Protein AF-A0A6V7HU14-F1 (afdb_monomer_lite)

Organism: NCBI:txid1563983

Sequence (62 aa):
RSNSLMSWSLDTAEQSFAIATASAKPAMLVLNGPMTTLDHLLCKGIDIVEERVPAVHLPPQL

Secondary structure (DSSP, 8-state):
---HHHHHHHHHHHHHHHHHHHHHHHHHHHHHHHHHHHHHHHHHHHHHHHHH-GGGGSPPP-

Structure (mmCIF, N/CA/C/O backbone):
data_AF-A0A6V7HU14-F1
#
_entry.id   AF-A0A6V7HU14-F1
#
loop_
_atom_site.group_PDB
_atom_site.id
_atom_site.type_symbol
_atom_site.label_atom_id
_atom_site.label_alt_id
_atom_site.label_comp_id
_atom_site.label_asym_id
_atom_site.label_entity_id
_atom_site.label_seq_id
_atom_site.pdbx_PDB_ins_code
_atom_site.Cartn_x
_atom_site.Cartn_y
_atom_site.Cartn_z
_atom_site.occupancy
_atom_site.B_iso_or_equiv
_atom_site.auth_seq_id
_atom_site.auth_comp_id
_atom_site.auth_asym_id
_atom_site.auth_atom_id
_atom_site.pdbx_PDB_model_num
ATOM 1 N N . ARG A 1 1 ? 12.886 25.566 -34.360 1.00 58.84 1 ARG A N 1
ATOM 2 C CA . ARG A 1 1 ? 13.876 24.463 -34.367 1.00 58.84 1 ARG A CA 1
ATOM 3 C C . ARG A 1 1 ? 14.085 24.024 -32.928 1.00 58.84 1 ARG A C 1
ATOM 5 O O . ARG A 1 1 ? 14.499 24.852 -32.130 1.00 58.84 1 ARG A O 1
ATOM 12 N N . SER A 1 2 ? 13.727 22.789 -32.596 1.00 68.25 2 SER A N 1
ATOM 13 C CA . SER A 1 2 ? 13.906 22.205 -31.261 1.00 68.25 2 SER A CA 1
ATOM 14 C C . SER A 1 2 ? 15.401 22.033 -30.963 1.00 68.25 2 SER A C 1
ATOM 16 O O . SER A 1 2 ? 16.171 21.711 -31.868 1.00 68.25 2 SER A O 1
ATOM 18 N N . ASN A 1 3 ? 15.830 22.290 -29.726 1.00 86.94 3 ASN A N 1
ATOM 19 C CA . ASN A 1 3 ? 17.231 22.155 -29.326 1.00 86.94 3 ASN A CA 1
ATOM 20 C C . ASN A 1 3 ? 17.562 20.667 -29.107 1.00 86.94 3 ASN A C 1
ATOM 22 O O . ASN A 1 3 ? 16.922 20.011 -28.289 1.00 86.94 3 ASN A O 1
ATOM 26 N N . SER A 1 4 ? 18.556 20.142 -29.829 1.00 89.44 4 SER A N 1
ATOM 27 C CA . SER A 1 4 ? 18.934 18.722 -29.771 1.00 89.44 4 SER A CA 1
ATOM 28 C C . SER A 1 4 ? 19.402 18.274 -28.384 1.00 89.44 4 SER A C 1
ATOM 30 O O . SER A 1 4 ? 19.150 17.132 -28.013 1.00 89.44 4 SER A O 1
ATOM 32 N N . LEU A 1 5 ? 20.054 19.153 -27.613 1.00 92.62 5 LEU A N 1
ATOM 33 C CA . LEU A 1 5 ? 20.455 18.851 -26.234 1.00 92.62 5 LEU A CA 1
ATOM 34 C C . LEU A 1 5 ? 19.236 18.776 -25.321 1.00 92.62 5 LEU A C 1
ATOM 36 O O . LEU A 1 5 ? 19.161 17.907 -24.459 1.00 92.62 5 LEU A O 1
ATOM 40 N N . MET A 1 6 ? 18.266 19.667 -25.541 1.00 92.31 6 MET A N 1
ATOM 41 C CA . MET A 1 6 ? 17.030 19.668 -24.769 1.00 92.31 6 MET A CA 1
ATOM 42 C C . MET A 1 6 ? 16.203 18.412 -25.051 1.00 92.31 6 MET A C 1
ATOM 44 O O . MET A 1 6 ? 15.762 17.774 -24.103 1.00 92.31 6 MET A O 1
ATOM 48 N N . SER A 1 7 ? 16.081 18.007 -26.321 1.00 90.62 7 SER A N 1
ATOM 49 C CA . SER A 1 7 ? 15.442 16.737 -26.697 1.00 90.62 7 SER A CA 1
ATOM 50 C C . SER A 1 7 ? 16.126 15.559 -26.009 1.00 90.62 7 SER A C 1
ATOM 52 O O . SER A 1 7 ? 15.479 14.848 -25.257 1.00 90.62 7 SER A O 1
ATOM 54 N N . TRP A 1 8 ? 17.452 15.436 -26.143 1.00 93.69 8 TRP A N 1
ATOM 55 C CA . TRP A 1 8 ? 18.209 14.353 -25.512 1.00 93.69 8 TRP A CA 1
ATOM 56 C C . TRP A 1 8 ? 18.038 14.311 -23.987 1.00 93.69 8 TRP A C 1
ATOM 58 O O . TRP A 1 8 ? 17.890 13.235 -23.407 1.00 93.69 8 TRP A O 1
ATOM 68 N N . SER A 1 9 ? 18.041 15.475 -23.327 1.00 95.12 9 SER A N 1
ATOM 69 C CA . SER A 1 9 ? 17.874 15.553 -21.873 1.00 95.12 9 SER A CA 1
ATOM 70 C C . SER A 1 9 ? 16.487 15.095 -21.418 1.00 95.12 9 SER A C 1
ATOM 72 O O . SER A 1 9 ? 16.376 14.404 -20.406 1.00 95.12 9 SER A O 1
ATOM 74 N N . LEU A 1 10 ? 15.447 15.437 -22.184 1.00 95.00 10 LEU A N 1
ATOM 75 C CA . LEU A 1 10 ? 14.072 15.030 -21.911 1.00 95.00 10 LEU A CA 1
ATOM 76 C C . LEU A 1 10 ? 13.888 13.538 -22.197 1.00 95.00 10 LEU A C 1
ATOM 78 O O . LEU A 1 10 ? 13.395 12.827 -21.329 1.00 95.00 10 LEU A O 1
ATOM 82 N N . ASP A 1 11 ? 14.396 13.050 -23.332 1.00 94.31 11 ASP A N 1
ATOM 83 C CA . ASP A 1 11 ? 14.359 11.630 -23.701 1.00 94.31 11 ASP A CA 1
ATOM 84 C C . ASP A 1 11 ? 15.049 10.766 -22.627 1.00 94.31 11 ASP A C 1
ATOM 86 O O . ASP A 1 11 ? 14.537 9.732 -22.196 1.00 94.31 11 ASP A O 1
ATOM 90 N N . THR A 1 12 ? 16.195 11.228 -22.117 1.00 95.31 12 THR A N 1
ATOM 91 C CA . THR A 1 12 ? 16.938 10.542 -21.050 1.00 95.31 12 THR A CA 1
ATOM 92 C C . THR A 1 12 ? 16.170 10.546 -19.725 1.00 95.31 12 THR A C 1
ATOM 94 O O . THR A 1 12 ? 16.160 9.539 -19.008 1.00 95.31 12 THR A O 1
ATOM 97 N N . ALA A 1 13 ? 15.515 11.659 -19.381 1.00 95.25 13 ALA A N 1
ATOM 98 C CA . ALA A 1 13 ? 14.696 11.759 -18.177 1.00 95.25 13 ALA A CA 1
ATOM 99 C C . ALA A 1 13 ? 13.470 10.837 -18.253 1.00 95.25 13 ALA A C 1
ATOM 101 O O . ALA A 1 13 ? 13.196 10.100 -17.303 1.00 95.25 13 ALA A O 1
ATOM 102 N N . GLU A 1 14 ? 12.779 10.815 -19.392 1.00 96.44 14 GLU A N 1
ATOM 103 C CA . GLU A 1 14 ? 11.638 9.933 -19.637 1.00 96.44 14 GLU A CA 1
ATOM 104 C C . GLU A 1 14 ? 12.041 8.461 -19.564 1.00 96.44 14 GLU A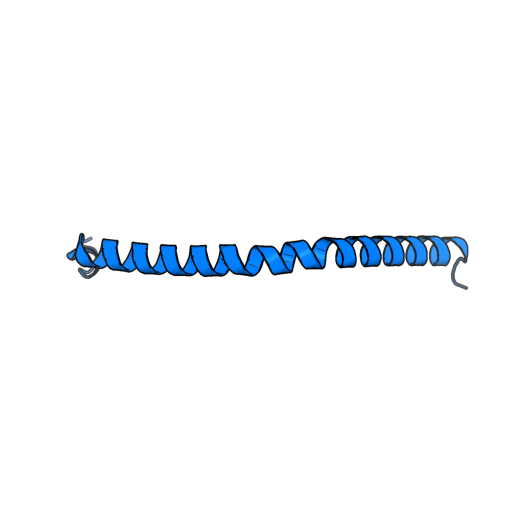 C 1
ATOM 106 O O . GLU A 1 14 ? 11.379 7.666 -18.893 1.00 96.44 14 GLU A O 1
ATOM 111 N N . GLN A 1 15 ? 13.170 8.092 -20.172 1.00 95.75 15 GLN A N 1
ATOM 112 C CA . GLN A 1 15 ? 13.668 6.723 -20.118 1.00 95.75 15 GLN A CA 1
ATOM 113 C C . GLN A 1 15 ? 14.052 6.312 -18.689 1.00 95.75 15 GLN A C 1
ATOM 115 O O . GLN A 1 15 ? 13.717 5.210 -18.249 1.00 95.75 15 GLN A O 1
ATOM 120 N N . SER A 1 16 ? 14.686 7.210 -17.930 1.00 94.12 16 SER A N 1
ATOM 121 C CA . SER A 1 16 ? 15.018 6.978 -16.518 1.00 94.12 16 SER A CA 1
ATOM 122 C C . SER A 1 16 ? 13.760 6.776 -15.667 1.00 94.12 16 SER A C 1
ATOM 124 O O . SER A 1 16 ? 13.694 5.848 -14.857 1.00 94.12 16 SER A O 1
ATOM 126 N N . PHE A 1 17 ? 12.730 7.595 -15.890 1.00 92.88 17 PHE A N 1
ATOM 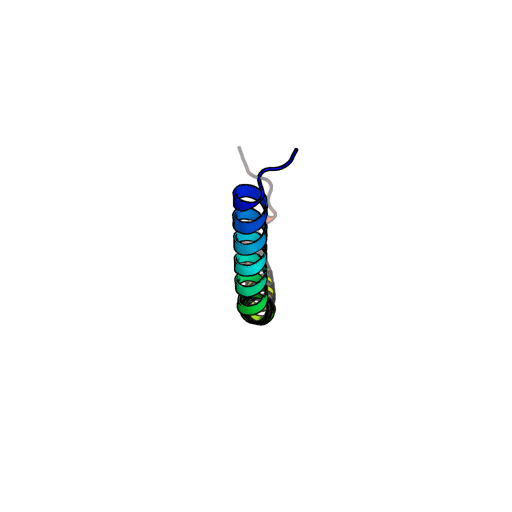127 C CA . PHE A 1 17 ? 11.442 7.470 -15.213 1.00 92.88 17 PHE A CA 1
ATOM 128 C C . PHE A 1 17 ? 10.710 6.173 -15.586 1.00 92.88 17 PHE A C 1
ATOM 130 O O . PHE A 1 17 ? 10.152 5.500 -14.714 1.00 92.88 17 PHE A O 1
ATOM 137 N N . ALA A 1 18 ? 10.747 5.775 -16.860 1.00 92.62 18 ALA A N 1
ATOM 138 C CA . ALA A 1 18 ? 10.154 4.527 -17.328 1.00 92.62 18 ALA A CA 1
ATOM 139 C C . ALA A 1 18 ? 10.814 3.303 -16.673 1.00 92.62 18 ALA A C 1
ATOM 141 O O . ALA A 1 18 ? 10.113 2.385 -16.242 1.00 92.62 18 ALA A O 1
ATOM 142 N N . ILE A 1 19 ? 12.143 3.312 -16.530 1.00 91.19 19 IL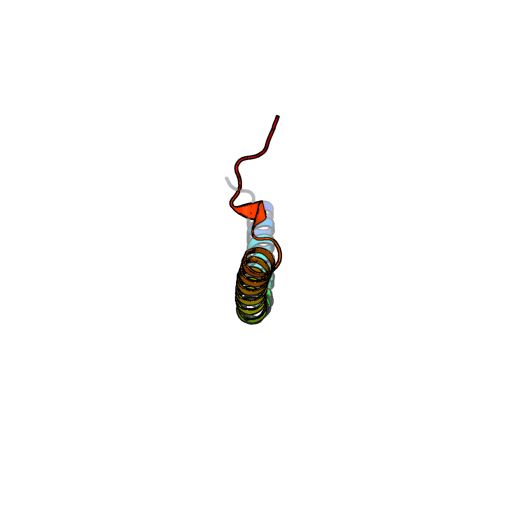E A N 1
ATOM 143 C CA . ILE A 1 19 ? 12.899 2.250 -15.851 1.00 91.19 19 ILE A CA 1
ATOM 144 C C . ILE A 1 19 ? 12.548 2.198 -14.360 1.00 91.19 19 ILE A C 1
ATOM 146 O O . ILE A 1 19 ? 12.243 1.121 -13.847 1.00 91.19 19 ILE A O 1
ATOM 150 N N . ALA A 1 20 ? 12.533 3.345 -13.673 1.00 88.75 20 ALA A N 1
ATOM 151 C CA . ALA A 1 20 ? 12.155 3.423 -12.260 1.00 88.75 20 ALA A CA 1
ATOM 152 C C . ALA A 1 20 ? 10.707 2.957 -12.022 1.00 88.75 20 ALA A C 1
ATOM 154 O O . ALA A 1 20 ? 10.411 2.245 -11.064 1.00 88.75 20 ALA A O 1
ATOM 155 N N . THR A 1 21 ? 9.796 3.301 -12.931 1.00 87.69 21 THR A N 1
ATOM 156 C CA . THR A 1 21 ? 8.410 2.831 -12.869 1.00 87.69 21 THR A CA 1
ATOM 157 C C . THR A 1 21 ? 8.341 1.321 -13.080 1.00 87.69 21 THR A C 1
ATOM 159 O O . THR A 1 21 ? 7.660 0.627 -12.330 1.00 87.69 21 THR A O 1
ATOM 162 N N . ALA A 1 22 ? 9.058 0.782 -14.070 1.00 85.44 22 ALA A N 1
ATOM 163 C CA . ALA A 1 22 ? 9.089 -0.653 -14.341 1.00 85.44 22 ALA A CA 1
ATOM 164 C C . ALA A 1 22 ? 9.662 -1.466 -13.168 1.00 85.44 22 ALA A C 1
ATOM 166 O O . ALA A 1 22 ? 9.133 -2.537 -12.872 1.00 85.44 22 ALA A O 1
ATOM 167 N N . SER A 1 23 ? 10.679 -0.952 -12.468 1.00 84.75 23 SER A N 1
ATOM 168 C CA . SER A 1 23 ? 11.239 -1.601 -11.277 1.00 84.75 23 SER A CA 1
ATOM 169 C C . SER A 1 23 ? 10.325 -1.505 -10.049 1.00 84.75 23 SER A C 1
ATOM 171 O O . SER A 1 23 ? 10.323 -2.416 -9.224 1.00 84.75 23 SER A O 1
ATOM 173 N N . ALA A 1 24 ? 9.499 -0.459 -9.946 1.00 81.38 24 ALA A N 1
ATOM 174 C CA . ALA A 1 24 ? 8.526 -0.290 -8.865 1.00 81.38 24 ALA A CA 1
ATOM 175 C C . ALA A 1 24 ? 7.224 -1.099 -9.055 1.00 81.38 24 ALA A C 1
ATOM 177 O O . ALA A 1 24 ? 6.540 -1.408 -8.078 1.00 81.38 24 ALA A O 1
ATOM 178 N N . LYS A 1 25 ? 6.874 -1.495 -10.289 1.00 78.25 25 LYS A N 1
ATOM 179 C CA . LYS A 1 25 ? 5.690 -2.333 -10.589 1.00 78.25 25 LYS A CA 1
ATOM 180 C C . LYS A 1 25 ? 5.548 -3.595 -9.720 1.00 78.25 25 LYS A C 1
ATOM 182 O O . LYS A 1 25 ? 4.451 -3.807 -9.203 1.00 78.25 25 LYS A O 1
ATOM 187 N N . PRO A 1 26 ? 6.580 -4.441 -9.529 1.00 75.38 26 PRO A N 1
ATOM 188 C CA . PRO A 1 26 ? 6.452 -5.624 -8.677 1.00 75.38 26 PRO A CA 1
ATOM 189 C C . PRO A 1 26 ? 6.149 -5.267 -7.217 1.00 75.38 26 PRO A C 1
ATOM 191 O O . PRO A 1 26 ? 5.353 -5.958 -6.589 1.00 75.38 26 PRO A O 1
ATOM 194 N N . ALA A 1 27 ? 6.698 -4.166 -6.69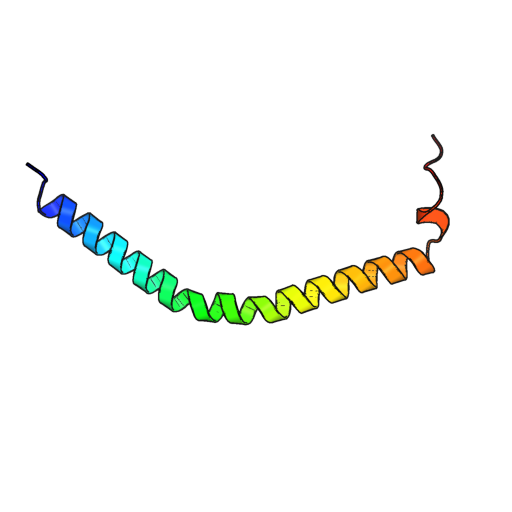1 1.00 76.75 27 ALA A N 1
ATOM 195 C CA . ALA A 1 27 ? 6.380 -3.706 -5.341 1.00 76.75 27 ALA A CA 1
ATOM 196 C C . ALA A 1 27 ? 4.903 -3.298 -5.227 1.00 76.75 27 ALA A C 1
ATOM 198 O O . ALA A 1 27 ? 4.224 -3.723 -4.299 1.00 76.75 27 ALA A O 1
ATOM 199 N N . MET A 1 28 ? 4.368 -2.569 -6.213 1.00 73.00 28 MET A N 1
ATOM 200 C CA . MET A 1 28 ? 2.939 -2.230 -6.264 1.00 73.00 28 MET A CA 1
ATOM 201 C C . MET A 1 28 ? 2.044 -3.475 -6.316 1.00 73.00 28 MET A C 1
ATOM 203 O O . MET A 1 28 ? 1.011 -3.521 -5.651 1.00 73.00 28 MET A O 1
ATOM 207 N N . LEU A 1 29 ? 2.438 -4.511 -7.063 1.00 73.62 29 LEU A N 1
ATOM 208 C CA . LEU A 1 29 ? 1.696 -5.773 -7.108 1.00 73.62 29 LEU A CA 1
ATOM 209 C C . LEU A 1 29 ? 1.705 -6.476 -5.744 1.00 73.62 29 LEU A C 1
ATOM 211 O O . LEU A 1 29 ? 0.658 -6.913 -5.276 1.00 73.62 29 LEU A O 1
ATOM 215 N N . VAL A 1 30 ? 2.866 -6.529 -5.086 1.00 74.25 30 VAL A N 1
ATOM 216 C CA . VAL A 1 30 ? 3.007 -7.122 -3.750 1.00 74.25 30 VAL A CA 1
ATOM 217 C C . VAL A 1 30 ? 2.176 -6.365 -2.719 1.00 74.25 30 VAL A C 1
ATOM 219 O O . VAL A 1 30 ? 1.588 -7.006 -1.859 1.00 74.25 30 VAL A O 1
ATOM 222 N N . LEU A 1 31 ? 2.061 -5.039 -2.826 1.00 79.06 31 LEU A N 1
ATOM 223 C CA . LEU A 1 31 ? 1.277 -4.213 -1.904 1.00 79.06 31 LEU A CA 1
ATOM 224 C C . LEU A 1 31 ? -0.242 -4.417 -2.018 1.00 79.06 31 LEU A C 1
ATOM 226 O O . LEU A 1 31 ? -0.937 -4.168 -1.036 1.00 79.06 31 LEU A O 1
ATOM 230 N N . ASN A 1 32 ? -0.766 -4.933 -3.138 1.00 75.94 32 ASN A N 1
ATOM 231 C CA . ASN A 1 32 ? -2.204 -5.219 -3.276 1.00 75.94 32 ASN A CA 1
ATOM 232 C C . ASN A 1 32 ? -2.704 -6.272 -2.268 1.00 75.94 32 ASN A C 1
ATOM 234 O O . ASN A 1 32 ? -3.825 -6.164 -1.767 1.00 75.94 32 ASN A O 1
ATOM 238 N N . GLY A 1 33 ? -1.882 -7.274 -1.938 1.00 80.94 33 GLY A N 1
ATOM 239 C CA . GLY A 1 33 ? -2.237 -8.317 -0.965 1.00 80.94 33 GLY A CA 1
ATOM 240 C C . GLY A 1 33 ? -2.390 -7.776 0.467 1.00 80.94 33 GLY A C 1
ATOM 241 O O . GLY A 1 33 ? -3.440 -7.950 1.086 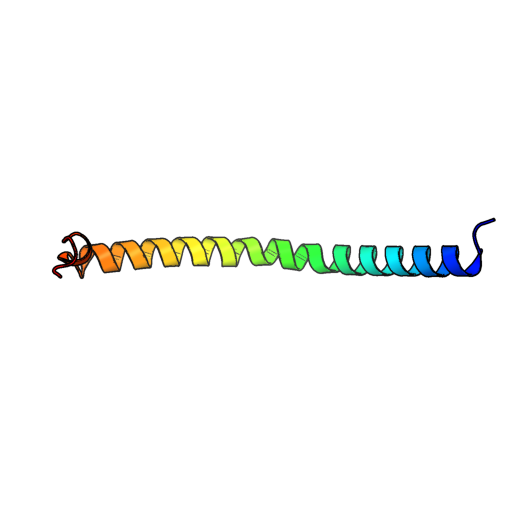1.00 80.94 33 GLY A O 1
ATOM 242 N N . PRO A 1 34 ? -1.386 -7.063 1.005 1.00 81.88 34 PRO A N 1
ATOM 243 C CA . PRO A 1 34 ? -1.497 -6.344 2.266 1.00 81.88 34 PRO A CA 1
ATOM 244 C C . PRO A 1 34 ? -2.642 -5.330 2.282 1.00 81.88 34 PRO A C 1
ATOM 246 O O . PRO A 1 34 ? -3.331 -5.245 3.291 1.00 81.88 34 PRO A O 1
ATOM 249 N N . MET A 1 35 ? -2.891 -4.604 1.185 1.00 81.81 35 MET A N 1
ATOM 250 C CA . MET A 1 35 ? -3.987 -3.627 1.120 1.00 81.81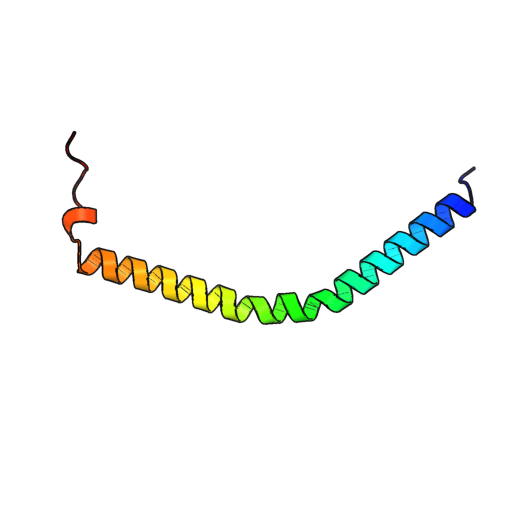 35 MET A CA 1
ATOM 251 C C . MET A 1 35 ? -5.361 -4.285 1.275 1.00 81.81 35 MET A C 1
ATOM 253 O O . MET A 1 35 ? -6.175 -3.826 2.069 1.00 81.81 35 MET A O 1
ATOM 257 N N . THR A 1 36 ? -5.603 -5.386 0.562 1.00 86.44 36 THR A N 1
ATOM 258 C CA . THR A 1 36 ? -6.859 -6.151 0.675 1.00 86.44 36 THR A CA 1
ATOM 259 C C . THR A 1 36 ? -7.000 -6.822 2.040 1.00 86.44 36 THR A C 1
ATOM 261 O O . THR A 1 36 ? -8.094 -6.879 2.595 1.00 86.44 36 THR A O 1
ATOM 264 N N . THR A 1 37 ? -5.893 -7.275 2.631 1.00 86.50 37 THR A N 1
ATOM 265 C CA . THR A 1 37 ? -5.897 -7.813 3.999 1.00 86.50 37 THR A CA 1
ATOM 266 C C . THR A 1 37 ? -6.239 -6.732 5.024 1.00 86.50 37 THR A C 1
ATOM 268 O O . THR A 1 37 ? -7.029 -6.981 5.931 1.00 86.50 37 THR A O 1
ATOM 271 N N . LEU A 1 38 ? -5.665 -5.533 4.878 1.00 92.81 38 LEU A N 1
ATOM 272 C CA . LEU A 1 38 ? -5.943 -4.386 5.740 1.00 92.81 38 LEU A CA 1
ATOM 273 C C . LEU A 1 38 ? -7.418 -3.985 5.656 1.00 92.81 38 LEU A C 1
ATOM 275 O O . LEU A 1 38 ? -8.051 -3.816 6.691 1.00 92.81 38 LEU A O 1
ATOM 279 N N . ASP A 1 39 ? -7.962 -3.891 4.444 1.00 91.44 39 ASP A N 1
ATOM 280 C CA . ASP A 1 39 ? -9.372 -3.579 4.205 1.00 91.44 39 ASP A CA 1
ATOM 281 C C . ASP A 1 39 ? -10.294 -4.591 4.902 1.00 91.44 39 ASP A C 1
ATOM 283 O O . ASP A 1 39 ? -11.150 -4.227 5.704 1.00 91.44 39 ASP A O 1
ATOM 287 N N . HIS A 1 40 ? -10.022 -5.886 4.730 1.00 92.19 40 HIS A N 1
ATOM 288 C CA . HIS A 1 40 ? -10.785 -6.937 5.396 1.00 92.19 40 HIS A CA 1
ATOM 289 C C . HIS A 1 40 ? -10.675 -6.887 6.934 1.00 92.19 40 HIS A C 1
ATOM 291 O O . HIS A 1 40 ? -11.655 -7.142 7.637 1.00 92.19 40 HIS A O 1
ATOM 297 N N . LEU A 1 41 ? -9.499 -6.558 7.482 1.00 93.25 41 LEU A N 1
ATOM 298 C CA . LEU A 1 41 ? -9.330 -6.370 8.928 1.00 93.25 41 LEU A CA 1
ATOM 299 C C . LEU A 1 41 ? -10.083 -5.138 9.441 1.00 93.25 41 LEU A C 1
ATOM 301 O O . LEU A 1 41 ? -10.654 -5.198 10.528 1.00 93.25 41 LEU A O 1
ATOM 305 N N . LEU A 1 42 ? -10.105 -4.050 8.671 1.00 93.38 42 LEU A N 1
ATOM 306 C CA . LEU A 1 42 ? -10.853 -2.840 9.003 1.00 93.38 42 LEU A CA 1
ATOM 307 C C . LEU A 1 42 ? -12.358 -3.110 9.025 1.00 93.38 42 LEU A C 1
ATOM 309 O O . LEU A 1 42 ? -13.004 -2.763 10.012 1.00 93.38 42 LEU A O 1
ATOM 313 N N . CYS A 1 43 ? -12.898 -3.789 8.008 1.00 92.81 43 CYS A N 1
ATOM 314 C CA . CYS A 1 43 ? -14.305 -4.193 7.983 1.00 92.81 43 CYS A CA 1
ATOM 315 C C . CYS A 1 43 ? -14.664 -5.043 9.207 1.00 92.81 43 CYS A C 1
ATOM 317 O O . CYS A 1 43 ? -15.592 -4.706 9.933 1.00 92.81 43 CYS A O 1
ATOM 319 N N . LYS A 1 44 ? -13.859 -6.067 9.522 1.00 93.50 44 LYS A N 1
ATOM 320 C CA . LYS A 1 44 ? -14.070 -6.873 10.735 1.00 93.50 44 LYS A CA 1
ATOM 321 C C . LYS A 1 44 ? -13.987 -6.057 12.021 1.00 93.50 44 LYS A C 1
ATOM 323 O O . LYS A 1 44 ? -14.704 -6.337 12.975 1.00 93.50 44 LYS A O 1
ATOM 328 N N . GLY A 1 45 ? -13.082 -5.083 12.078 1.00 92.38 45 GLY A N 1
ATOM 329 C CA . GLY A 1 45 ? -12.968 -4.180 13.217 1.00 92.38 45 GLY A CA 1
ATOM 330 C C . GLY A 1 45 ? -14.246 -3.370 13.422 1.00 92.38 45 GLY A C 1
ATOM 331 O O . GLY A 1 45 ? -14.708 -3.249 14.554 1.00 92.38 45 GLY A O 1
ATOM 332 N N . ILE A 1 46 ? -14.835 -2.874 12.333 1.00 93.00 46 ILE A N 1
ATOM 333 C CA . ILE A 1 46 ? -16.122 -2.171 12.354 1.00 93.00 46 ILE A CA 1
ATOM 334 C C . ILE A 1 46 ? -17.240 -3.103 12.834 1.00 93.00 46 ILE A C 1
ATOM 336 O O . ILE A 1 46 ? -17.951 -2.721 13.759 1.00 93.00 46 ILE A O 1
ATOM 340 N N . ASP A 1 47 ? -17.327 -4.333 12.318 1.00 91.44 47 ASP A N 1
ATOM 341 C CA . ASP A 1 47 ? -18.334 -5.316 12.754 1.00 91.44 47 ASP A CA 1
ATOM 342 C C . ASP A 1 47 ? -18.246 -5.591 14.269 1.00 91.44 47 ASP A C 1
ATOM 344 O O . ASP A 1 47 ? -19.251 -5.656 14.977 1.00 91.44 47 ASP A O 1
ATOM 348 N N . ILE A 1 48 ? -17.024 -5.712 14.801 1.00 93.19 48 ILE A N 1
ATOM 349 C CA . ILE A 1 48 ? -16.796 -5.913 16.239 1.00 93.19 48 ILE A CA 1
ATOM 350 C C . ILE A 1 48 ? -17.248 -4.690 17.040 1.00 93.19 48 ILE A C 1
ATOM 352 O O . ILE A 1 48 ? -17.843 -4.839 18.108 1.00 93.19 48 ILE A O 1
ATOM 356 N N . VAL A 1 49 ? -16.948 -3.478 16.568 1.00 93.12 49 VAL A N 1
ATOM 357 C CA . VAL A 1 49 ? -17.395 -2.246 17.235 1.00 93.12 49 VAL A CA 1
ATOM 358 C C . VAL A 1 49 ? -18.920 -2.178 17.253 1.00 93.12 49 VAL A C 1
ATOM 360 O O . VAL A 1 49 ? -19.490 -1.835 18.286 1.00 93.12 49 VAL A O 1
ATOM 363 N N . GLU A 1 50 ? -19.572 -2.563 16.161 1.00 88.88 50 GLU A N 1
ATOM 364 C CA . GLU A 1 50 ? -21.027 -2.620 16.052 1.00 88.88 50 GLU A CA 1
ATOM 365 C C . GLU A 1 50 ? -21.647 -3.612 17.055 1.00 88.88 50 GLU A C 1
ATOM 367 O O . GLU A 1 50 ? -22.584 -3.262 17.775 1.00 88.88 50 GLU A O 1
ATOM 372 N N . GLU A 1 51 ? -21.078 -4.818 17.182 1.00 91.44 51 GLU A N 1
ATOM 373 C CA . GLU A 1 51 ? -21.537 -5.838 18.137 1.00 91.44 51 GLU A CA 1
ATOM 374 C C . GLU A 1 51 ? -21.324 -5.402 19.598 1.00 91.44 51 GLU A C 1
ATOM 376 O O . GLU A 1 51 ? -22.164 -5.632 20.471 1.00 91.44 51 GLU A O 1
ATOM 381 N N . ARG A 1 52 ? -20.176 -4.782 19.891 1.00 91.50 52 ARG A N 1
ATOM 382 C CA . ARG A 1 52 ? -19.758 -4.459 21.264 1.00 91.50 52 ARG A CA 1
ATOM 383 C C . ARG A 1 52 ? -20.272 -3.116 21.758 1.00 91.50 52 ARG A C 1
ATOM 385 O O . ARG A 1 52 ? -20.364 -2.919 22.970 1.00 91.50 52 ARG A O 1
ATOM 392 N N . VAL A 1 53 ? -20.602 -2.203 20.851 1.00 91.56 53 VAL A N 1
ATOM 393 C CA . VAL A 1 53 ? -21.067 -0.850 21.159 1.00 91.56 53 VAL A CA 1
ATOM 394 C C . VAL A 1 53 ? -22.367 -0.586 20.392 1.00 91.56 53 VAL A C 1
ATOM 396 O O . VAL A 1 53 ? -22.393 0.224 19.468 1.00 91.56 53 VAL A O 1
ATOM 399 N N . PRO A 1 54 ? -23.496 -1.199 20.801 1.00 81.50 54 PRO A N 1
ATOM 400 C CA . PRO A 1 54 ? -24.778 -1.037 20.107 1.00 81.50 54 PRO A CA 1
ATOM 401 C C . PRO A 1 54 ? -25.290 0.411 20.117 1.00 81.50 54 PRO A C 1
ATOM 403 O O . PRO A 1 54 ? -26.134 0.776 19.301 1.00 81.50 54 PRO A O 1
ATOM 406 N N . ALA A 1 55 ? -24.741 1.256 20.998 1.00 85.38 55 ALA A N 1
ATOM 407 C CA . ALA A 1 55 ? -24.987 2.693 21.019 1.00 85.38 55 ALA A CA 1
ATOM 408 C C . ALA A 1 55 ? -24.531 3.420 19.739 1.00 85.38 55 ALA A C 1
ATOM 410 O O . ALA A 1 55 ? -25.007 4.521 19.493 1.00 85.38 55 ALA A O 1
ATOM 411 N N . VAL A 1 56 ? -23.680 2.808 18.903 1.00 85.81 56 VAL A N 1
ATOM 412 C CA . VAL A 1 56 ? -23.329 3.315 17.561 1.00 85.81 56 VAL A CA 1
ATOM 413 C C . VAL A 1 56 ? -24.562 3.502 16.669 1.00 85.81 56 VAL A C 1
ATOM 415 O O . VAL A 1 56 ? -24.581 4.406 15.840 1.00 85.81 56 VAL A O 1
ATOM 418 N N . HIS A 1 57 ? -25.614 2.702 16.863 1.00 83.06 57 HIS A N 1
ATOM 419 C CA . HIS A 1 57 ? -26.868 2.830 16.114 1.00 83.06 57 HIS A CA 1
ATOM 420 C C . HIS A 1 57 ? -27.810 3.902 16.659 1.00 83.06 57 HIS A C 1
ATOM 422 O O . HIS A 1 57 ? -28.812 4.229 16.020 1.00 83.06 57 HIS A O 1
ATOM 428 N N . LEU A 1 58 ? -27.549 4.405 17.866 1.00 86.19 58 LEU A N 1
ATOM 429 C CA . LEU A 1 58 ? -28.418 5.388 18.488 1.00 86.19 58 LEU A CA 1
ATOM 430 C C . LEU A 1 58 ? -28.105 6.772 17.907 1.00 86.19 58 LEU A C 1
ATOM 432 O O . LEU A 1 58 ? -26.935 7.127 17.756 1.00 86.19 58 LEU A O 1
ATOM 436 N N . PRO A 1 59 ? -29.132 7.579 17.592 1.00 83.69 59 PRO A N 1
ATOM 437 C CA . PRO A 1 59 ? -28.908 8.942 17.142 1.00 83.69 59 PRO A CA 1
ATOM 438 C C . PRO A 1 59 ? -28.176 9.731 18.241 1.00 83.69 59 PRO A C 1
ATOM 440 O O . PRO A 1 59 ? -28.506 9.571 19.425 1.00 83.69 59 PRO A O 1
ATOM 443 N N . PRO A 1 60 ? -27.195 10.577 17.878 1.00 82.12 60 PRO A N 1
ATOM 444 C CA . PRO A 1 60 ? -26.477 11.388 18.848 1.00 82.12 60 PRO A CA 1
ATOM 445 C C . PRO A 1 60 ? -27.467 12.295 19.583 1.00 82.12 60 PRO A C 1
ATOM 447 O O . PRO A 1 60 ? -28.269 12.994 18.962 1.00 82.12 60 PRO A O 1
ATOM 450 N N . GLN A 1 61 ? -27.426 12.248 20.912 1.00 79.06 61 GLN A N 1
ATOM 451 C CA . GLN A 1 61 ? -28.188 13.155 21.765 1.00 79.06 61 GLN A CA 1
ATOM 452 C C . GLN A 1 61 ? -27.407 14.473 21.864 1.00 79.06 61 GLN A C 1
ATOM 454 O O . GLN A 1 61 ? -26.188 14.445 22.050 1.00 79.06 61 GLN A O 1
ATOM 459 N N . LEU A 1 62 ? -28.107 15.592 21.671 1.00 68.12 62 LEU A N 1
ATOM 460 C CA . LEU A 1 62 ? -27.570 16.959 21.641 1.00 68.12 62 LEU A CA 1
ATOM 461 C C . LEU A 1 62 ? -27.390 17.530 23.052 1.00 68.12 62 LEU A C 1
ATOM 463 O O . LEU A 1 62 ? -28.300 17.313 23.884 1.00 68.12 62 LEU A O 1
#

Radius of gyration: 24.8 Å; chains: 1; bounding box: 49×33×56 Å

pLDDT: mean 86.67, std 8.05, range [58.84, 96.44]

Foldseek 3Di:
DDDPVVVVVVVVVVVVVVVVVVVCVVVVVVVVVVVVVVVVVVVVVVVVCCVVPVCVPPDDDD